Protein AF-A0A522LPI9-F1 (afdb_monomer_lite)

pLDDT: mean 74.12, std 11.56, range [39.28, 94.25]

Radius of gyration: 30.86 Å; chains: 1; bounding box: 72×43×68 Å

Sequence (129 aa):
MRNIDVSSEDLRKFALRVFIALFLTGTVLFFKHKEIHIWFYSAGILFLSGLFKPTLIKPAYSICMRSALVLEWVITRPVMLTVFYLLFTPFALVIRLFRADPLDRKIEKNKKSYWKEKINDPPGWERQF

Secondary structure (DSSP, 8-state):
-------HHHHHHHHHHHHHHHHHHHHHHHTTT-TTHHHHHHHHHHHHHHHH-HHHHHHHHHHHHHHHHHHHHHHHHHHHHHHIIIIIHHHHHHHHHTT--TT-----TT-S--PPP---PPS-STT--

Foldseek 3Di:
DDPPPPDPVNLLVVLVVVLVVLVVVLVVVVVVPDPCSVVSVVVSVVSVVCNVVVVVCVVVVVVVVVVVVVVCVVCVVVVVVCCCCVPVVVVVVVCVVVVVPVPPPDPDPPDPDPDDDDDDDDPDPPPPD

Structure (mmCIF, N/CA/C/O backbone):
data_AF-A0A522LPI9-F1
#
_entry.id   AF-A0A522LPI9-F1
#
loop_
_atom_site.group_PDB
_atom_site.id
_atom_site.type_symbol
_atom_site.label_atom_id
_atom_site.label_alt_id
_atom_site.label_comp_id
_atom_site.label_asym_id
_atom_site.label_entity_id
_atom_site.label_seq_id
_atom_site.pdbx_PDB_ins_code
_atom_site.Cartn_x
_atom_site.Cartn_y
_atom_site.Cartn_z
_atom_site.occupancy
_atom_site.B_iso_or_equiv
_atom_site.auth_seq_id
_atom_site.auth_comp_id
_atom_site.auth_asym_id
_atom_site.auth_atom_id
_atom_site.pdbx_PDB_model_num
ATOM 1 N N . MET A 1 1 ? -15.511 -6.201 -16.010 1.00 39.28 1 MET A N 1
ATOM 2 C CA . MET A 1 1 ? -14.040 -6.133 -16.164 1.00 39.28 1 MET A CA 1
ATOM 3 C C . MET A 1 1 ? -13.642 -4.675 -15.981 1.00 39.28 1 MET A C 1
ATOM 5 O O . MET A 1 1 ? -14.182 -3.849 -16.698 1.00 39.28 1 MET A O 1
ATOM 9 N N . ARG A 1 2 ? -12.830 -4.329 -14.969 1.00 43.97 2 ARG A N 1
ATOM 10 C CA . ARG A 1 2 ? -12.365 -2.942 -14.765 1.00 43.97 2 ARG A CA 1
ATOM 11 C C . ARG A 1 2 ? -11.463 -2.572 -15.944 1.00 43.97 2 ARG A C 1
ATOM 13 O O . ARG A 1 2 ? -10.497 -3.292 -16.186 1.00 43.97 2 ARG A O 1
ATOM 20 N N . ASN A 1 3 ? -11.810 -1.521 -16.682 1.00 47.22 3 ASN A N 1
ATOM 21 C CA . ASN A 1 3 ? -10.966 -1.008 -17.752 1.00 47.22 3 ASN A CA 1
ATOM 22 C C . ASN A 1 3 ? -9.784 -0.310 -17.079 1.00 47.22 3 ASN A C 1
ATOM 24 O O . ASN A 1 3 ? -9.963 0.659 -16.347 1.00 47.22 3 ASN A O 1
ATOM 28 N N . ILE A 1 4 ? -8.602 -0.901 -17.199 1.00 61.03 4 ILE A N 1
ATOM 29 C CA . ILE A 1 4 ? -7.374 -0.289 -16.709 1.00 61.03 4 ILE A CA 1
ATOM 30 C C . ILE A 1 4 ? -6.960 0.631 -17.848 1.00 61.03 4 ILE A C 1
ATOM 32 O O . ILE A 1 4 ? -6.421 0.150 -18.845 1.00 61.03 4 ILE A O 1
ATOM 36 N N . ASP A 1 5 ? -7.280 1.919 -17.747 1.00 60.66 5 ASP A N 1
ATOM 37 C CA . ASP A 1 5 ? -6.826 2.912 -18.717 1.00 60.66 5 ASP A CA 1
ATOM 38 C C . ASP A 1 5 ? -5.313 3.056 -18.569 1.00 60.66 5 ASP A C 1
ATOM 40 O O . ASP A 1 5 ? -4.794 3.802 -17.743 1.00 60.66 5 ASP A O 1
ATOM 44 N N . VAL A 1 6 ? -4.586 2.237 -19.328 1.00 66.56 6 VAL A N 1
ATOM 45 C CA . VAL A 1 6 ? -3.129 2.216 -19.299 1.00 66.56 6 VAL A CA 1
ATOM 46 C C . VAL A 1 6 ? -2.622 3.458 -20.035 1.00 66.56 6 VAL A C 1
ATOM 48 O O . VAL A 1 6 ? -2.422 3.428 -21.253 1.00 66.56 6 VAL A O 1
ATOM 51 N N . SER A 1 7 ? -2.424 4.548 -19.291 1.00 76.75 7 SER A N 1
ATOM 52 C CA . SER A 1 7 ? -1.851 5.792 -19.804 1.00 76.75 7 SER A CA 1
ATOM 53 C C . SER A 1 7 ? -0.369 5.617 -20.134 1.00 76.75 7 SER A C 1
ATOM 55 O O . SER A 1 7 ? 0.384 4.976 -19.397 1.00 76.75 7 SER A O 1
ATOM 57 N N . SER A 1 8 ? 0.083 6.218 -21.236 1.00 70.31 8 SER A N 1
ATOM 58 C CA . SER A 1 8 ? 1.485 6.174 -21.674 1.00 70.31 8 SER A CA 1
ATOM 59 C C . SER A 1 8 ? 2.455 6.760 -20.638 1.00 70.31 8 SER A C 1
ATOM 61 O O . SER A 1 8 ? 3.605 6.322 -20.560 1.00 70.31 8 SER A O 1
ATOM 63 N N . GLU A 1 9 ? 1.996 7.691 -19.798 1.00 76.62 9 GLU A N 1
ATOM 64 C CA . GLU A 1 9 ? 2.750 8.189 -18.645 1.00 76.62 9 GLU A CA 1
ATOM 65 C C . GLU A 1 9 ? 2.969 7.125 -17.567 1.00 76.62 9 GLU A C 1
ATOM 67 O O . GLU A 1 9 ? 4.063 7.043 -17.004 1.00 76.62 9 GLU A O 1
ATOM 72 N N . ASP A 1 10 ? 1.966 6.293 -17.288 1.00 77.56 10 ASP A N 1
ATOM 73 C CA . ASP A 1 10 ? 2.051 5.273 -16.242 1.00 77.56 10 ASP A CA 1
ATOM 74 C C . ASP A 1 10 ? 3.004 4.147 -16.640 1.00 77.56 10 ASP A C 1
ATOM 76 O O . ASP A 1 10 ? 3.782 3.675 -15.807 1.00 77.56 10 ASP A O 1
ATOM 80 N N . LEU A 1 11 ? 3.040 3.791 -17.931 1.00 78.50 11 LEU A N 1
ATOM 81 C CA . LEU A 1 11 ? 4.066 2.897 -18.476 1.00 7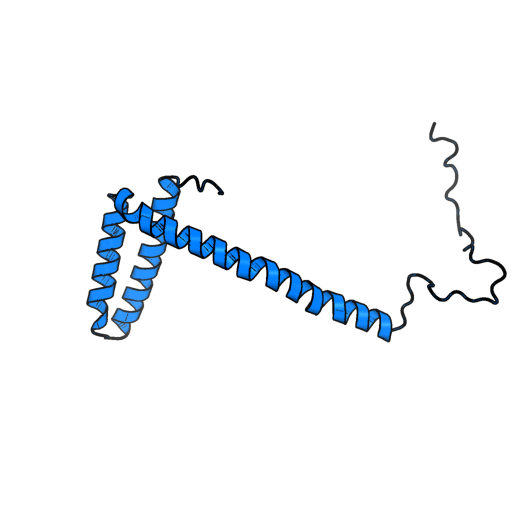8.50 11 LEU A CA 1
ATOM 82 C C . LEU A 1 11 ? 5.477 3.461 -18.268 1.00 78.50 11 LEU A C 1
ATOM 84 O O . LEU A 1 11 ? 6.373 2.723 -17.864 1.00 78.50 11 LEU A O 1
ATOM 88 N N . ARG A 1 12 ? 5.685 4.761 -18.526 1.00 78.12 12 ARG A N 1
ATOM 89 C CA . ARG A 1 12 ? 6.996 5.414 -18.363 1.00 78.12 12 ARG A CA 1
ATOM 90 C C . ARG A 1 12 ? 7.422 5.471 -16.899 1.00 78.12 12 ARG A C 1
ATOM 92 O O . ARG A 1 12 ? 8.558 5.125 -16.587 1.00 78.12 12 ARG A O 1
ATOM 99 N N . LYS A 1 13 ? 6.514 5.854 -15.995 1.00 81.44 13 LYS A N 1
ATOM 100 C CA . LYS A 1 13 ? 6.764 5.881 -14.542 1.00 81.44 13 LYS A CA 1
ATOM 101 C C . LYS A 1 13 ? 7.076 4.481 -14.012 1.00 81.44 13 LYS A C 1
ATOM 103 O O . LYS A 1 13 ? 7.999 4.324 -13.217 1.00 81.44 13 LYS A O 1
ATOM 108 N N . PHE A 1 14 ? 6.357 3.459 -14.476 1.00 81.88 14 PHE A N 1
ATOM 109 C CA . PHE A 1 14 ? 6.643 2.066 -14.134 1.00 81.88 14 PHE A CA 1
ATOM 110 C C . PHE A 1 14 ? 8.011 1.617 -14.654 1.00 81.88 14 PHE A C 1
ATOM 112 O O . PHE A 1 14 ? 8.810 1.095 -13.880 1.00 81.88 14 PHE A O 1
ATOM 119 N N . ALA A 1 15 ? 8.312 1.879 -15.929 1.00 79.62 15 ALA A N 1
ATOM 120 C CA . ALA A 1 15 ? 9.597 1.535 -16.530 1.00 79.62 15 ALA A CA 1
ATOM 121 C C . ALA A 1 15 ? 10.772 2.198 -15.801 1.00 79.62 15 ALA A C 1
ATOM 123 O O . ALA A 1 15 ? 11.759 1.533 -15.500 1.00 79.62 15 ALA A O 1
ATOM 124 N N . LEU A 1 16 ? 10.629 3.472 -15.428 1.00 82.88 1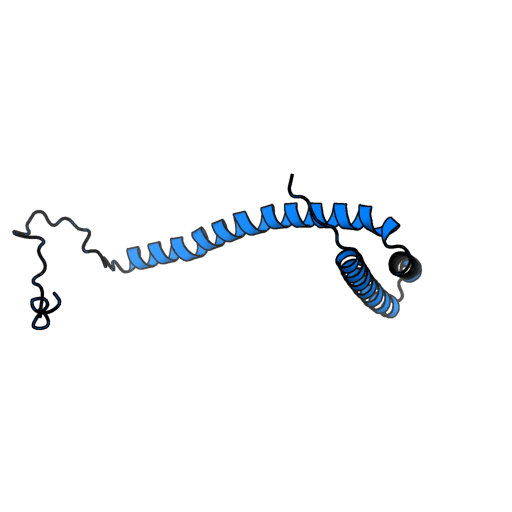6 LEU A N 1
ATOM 125 C CA . LEU A 1 16 ? 11.624 4.209 -14.655 1.00 82.88 16 LEU A CA 1
ATOM 126 C C . LEU A 1 16 ? 11.822 3.612 -13.253 1.00 82.88 16 LEU A C 1
ATOM 128 O O . LEU A 1 16 ? 12.959 3.426 -12.827 1.00 82.88 16 LEU A O 1
ATOM 132 N N . ARG A 1 17 ? 10.744 3.249 -12.544 1.00 84.56 17 ARG A N 1
ATOM 133 C CA . ARG A 1 17 ? 10.841 2.598 -11.222 1.00 84.56 17 ARG A CA 1
ATOM 134 C C . ARG A 1 17 ? 11.555 1.249 -11.298 1.00 84.56 17 ARG A C 1
ATOM 136 O O . ARG A 1 17 ? 12.419 0.976 -10.470 1.00 84.56 17 ARG A O 1
ATOM 143 N N . VAL A 1 18 ? 11.218 0.424 -12.291 1.00 80.44 18 VAL A N 1
ATOM 144 C CA . VAL A 1 18 ? 11.856 -0.887 -12.489 1.00 80.44 18 VAL A CA 1
ATOM 145 C C . VAL A 1 18 ? 13.321 -0.727 -12.889 1.00 80.44 18 VAL A C 1
ATOM 147 O O . VAL A 1 18 ? 14.170 -1.440 -12.359 1.00 80.44 18 VAL A O 1
ATOM 150 N N . PHE A 1 19 ? 13.637 0.242 -13.753 1.00 82.31 19 PHE A N 1
ATOM 151 C CA . PHE A 1 19 ? 15.013 0.568 -14.116 1.00 82.31 19 PHE A CA 1
ATOM 152 C C . PHE A 1 19 ? 15.839 0.969 -12.890 1.00 82.31 19 PHE A C 1
ATOM 154 O O . PHE A 1 19 ? 16.903 0.401 -12.675 1.00 82.31 19 PHE A O 1
ATOM 161 N N . ILE A 1 20 ? 15.333 1.874 -12.042 1.00 84.81 20 ILE A N 1
ATOM 162 C CA . ILE A 1 20 ? 16.022 2.287 -10.809 1.00 84.81 20 ILE A CA 1
ATOM 163 C C . ILE A 1 20 ? 16.226 1.094 -9.869 1.00 84.81 20 ILE A C 1
ATOM 165 O O . ILE A 1 20 ? 17.323 0.910 -9.348 1.00 84.81 20 ILE A O 1
ATOM 169 N N . ALA A 1 21 ? 15.199 0.263 -9.669 1.00 83.69 21 ALA A N 1
ATOM 170 C CA . ALA A 1 21 ? 15.291 -0.910 -8.803 1.00 83.69 21 ALA A CA 1
ATOM 171 C C . ALA A 1 21 ? 16.334 -1.924 -9.309 1.00 83.69 21 ALA A C 1
ATOM 173 O O . ALA A 1 21 ? 17.154 -2.408 -8.526 1.00 83.69 21 ALA A O 1
ATOM 174 N N . LEU A 1 22 ? 16.341 -2.218 -10.614 1.00 81.19 22 LEU A N 1
ATOM 175 C CA . LEU A 1 22 ? 17.333 -3.099 -11.235 1.00 81.19 22 LEU A CA 1
ATOM 176 C C . LEU A 1 22 ? 18.733 -2.496 -11.205 1.00 81.19 22 LEU A C 1
ATOM 178 O O . LEU A 1 22 ? 19.681 -3.221 -10.928 1.00 81.19 22 LEU A O 1
ATOM 182 N N . PHE A 1 23 ? 18.869 -1.192 -11.446 1.00 81.06 23 PHE A N 1
ATOM 183 C CA . PHE A 1 23 ? 20.154 -0.502 -11.413 1.00 81.06 23 PHE A CA 1
ATOM 184 C C . PHE A 1 23 ? 20.758 -0.540 -10.009 1.00 81.06 23 PHE A C 1
ATOM 186 O O . PHE A 1 23 ? 21.900 -0.958 -9.855 1.00 81.06 23 PHE A O 1
ATOM 193 N N . LEU A 1 24 ? 19.968 -0.218 -8.979 1.00 83.31 24 LEU A N 1
ATOM 194 C CA . LEU A 1 24 ? 20.405 -0.266 -7.582 1.00 83.31 24 LEU A CA 1
ATOM 195 C C . LEU A 1 24 ? 20.795 -1.691 -7.160 1.00 83.31 24 LEU A C 1
ATOM 197 O O . LEU A 1 24 ? 21.854 -1.900 -6.571 1.00 83.31 24 LEU A O 1
ATOM 201 N N . THR A 1 25 ? 19.960 -2.681 -7.498 1.00 76.81 25 THR A N 1
ATOM 202 C CA . THR A 1 25 ? 20.235 -4.100 -7.211 1.00 76.81 25 THR A CA 1
ATOM 203 C C . THR A 1 25 ? 21.476 -4.580 -7.951 1.00 76.81 25 THR A C 1
ATOM 205 O O . THR A 1 25 ? 22.291 -5.296 -7.373 1.00 76.81 25 THR A O 1
ATOM 208 N N . GLY A 1 26 ? 21.634 -4.132 -9.200 1.00 74.25 26 GLY A N 1
ATOM 209 C CA . GLY A 1 26 ? 22.838 -4.244 -10.002 1.00 74.25 26 GLY A CA 1
ATOM 210 C C . GLY A 1 26 ? 24.014 -3.748 -9.186 1.00 74.25 26 GLY A C 1
ATOM 211 O O . GLY A 1 26 ? 24.749 -4.581 -8.683 1.00 74.25 26 GLY A O 1
ATOM 212 N N . THR A 1 27 ? 24.142 -2.443 -8.944 1.00 75.81 27 THR A N 1
ATOM 213 C CA . THR A 1 27 ? 25.253 -1.829 -8.195 1.00 75.81 27 THR A CA 1
ATOM 214 C C . THR A 1 27 ? 25.614 -2.583 -6.909 1.00 75.81 27 THR A C 1
ATOM 216 O O . THR A 1 27 ? 26.787 -2.866 -6.687 1.00 75.81 27 THR A O 1
ATOM 219 N N . VAL A 1 28 ? 24.637 -3.003 -6.098 1.00 78.00 28 VAL A N 1
ATOM 220 C CA . VAL A 1 28 ? 24.888 -3.801 -4.879 1.00 78.00 28 VAL A CA 1
ATOM 221 C C . VAL A 1 28 ? 25.543 -5.156 -5.184 1.00 78.00 28 VAL A C 1
ATOM 223 O O . VAL A 1 28 ? 26.441 -5.596 -4.466 1.00 78.00 28 VAL A O 1
ATOM 226 N N . LEU A 1 29 ? 25.132 -5.825 -6.261 1.00 72.12 29 LEU A N 1
ATOM 227 C CA . LEU A 1 29 ? 25.731 -7.075 -6.726 1.00 72.12 29 LEU A CA 1
ATOM 228 C C . LEU A 1 29 ? 27.148 -6.876 -7.301 1.00 72.12 29 LEU A C 1
ATOM 230 O O . LEU A 1 29 ? 27.935 -7.820 -7.258 1.00 72.12 29 LEU A O 1
ATOM 234 N N . PHE A 1 30 ? 27.479 -5.671 -7.794 1.00 65.44 30 PHE A N 1
ATOM 235 C CA . PHE A 1 30 ? 28.824 -5.317 -8.293 1.00 65.44 30 PHE A CA 1
ATOM 236 C C . PHE A 1 30 ? 29.819 -5.375 -7.145 1.00 65.44 30 PHE A C 1
ATOM 238 O O . PHE A 1 30 ? 30.823 -6.078 -7.209 1.00 65.44 30 PHE A O 1
ATOM 245 N N . PHE A 1 31 ? 29.460 -4.707 -6.045 1.00 69.56 31 PHE A N 1
ATOM 246 C CA . PHE A 1 31 ? 30.240 -4.687 -4.811 1.00 69.56 31 PHE A CA 1
ATOM 247 C C . PHE A 1 31 ? 30.412 -6.080 -4.192 1.00 69.56 31 PHE A C 1
ATOM 249 O O . PHE A 1 31 ? 31.307 -6.281 -3.378 1.00 69.56 31 PHE A O 1
ATOM 256 N N . LYS A 1 32 ? 29.581 -7.056 -4.581 1.00 72.81 32 LYS A N 1
ATOM 257 C CA . LYS A 1 32 ? 29.639 -8.441 -4.102 1.00 72.81 32 LYS A CA 1
ATOM 258 C C . LYS A 1 32 ? 30.387 -9.410 -5.032 1.00 72.81 32 LYS A C 1
ATOM 260 O O . LYS A 1 32 ? 30.370 -10.603 -4.735 1.00 72.81 32 LYS A O 1
ATOM 265 N N . HIS A 1 33 ? 31.005 -8.934 -6.125 1.00 62.22 33 HIS A N 1
ATOM 266 C CA . HIS A 1 33 ? 31.796 -9.728 -7.087 1.00 62.22 33 HIS A CA 1
ATOM 267 C C . HIS A 1 33 ? 31.133 -11.056 -7.513 1.00 62.22 33 HIS A C 1
ATOM 269 O O . HIS A 1 33 ? 31.772 -12.102 -7.587 1.00 62.22 33 HIS A O 1
ATOM 275 N N . LYS A 1 34 ? 29.822 -11.040 -7.786 1.00 62.25 34 LYS A N 1
ATOM 276 C CA . LYS A 1 34 ? 29.124 -12.202 -8.359 1.00 62.25 34 LYS A CA 1
ATOM 277 C C . LYS A 1 34 ? 29.006 -12.058 -9.877 1.00 62.25 34 LYS A C 1
ATOM 279 O O . LYS A 1 34 ? 28.412 -11.094 -10.343 1.00 62.25 34 LYS A O 1
ATOM 284 N N . GLU A 1 35 ? 29.449 -13.071 -10.622 1.00 65.00 35 GLU A N 1
ATOM 285 C CA . GLU A 1 35 ? 29.387 -13.195 -12.101 1.00 65.00 35 GLU A CA 1
ATOM 286 C C . GLU A 1 35 ? 27.984 -12.962 -12.715 1.00 65.00 35 GLU A C 1
ATOM 288 O O . GLU A 1 35 ? 27.834 -12.633 -13.888 1.00 65.00 35 GLU A O 1
ATOM 293 N N . ILE A 1 36 ? 26.921 -13.060 -11.909 1.00 66.62 36 ILE A N 1
ATOM 294 C CA . ILE A 1 36 ? 25.518 -12.800 -12.301 1.00 66.62 36 ILE A CA 1
ATOM 295 C C . ILE A 1 36 ? 25.265 -11.325 -12.682 1.00 66.62 36 ILE A C 1
ATOM 297 O O . ILE A 1 36 ? 24.219 -10.972 -13.232 1.00 66.62 36 ILE A O 1
ATOM 301 N N . HIS A 1 37 ? 26.235 -10.451 -12.431 1.00 64.75 37 HIS A N 1
ATOM 302 C CA . HIS A 1 37 ? 26.151 -9.022 -12.683 1.00 64.75 37 HIS A CA 1
ATOM 303 C C . HIS A 1 37 ? 25.854 -8.644 -14.146 1.00 64.75 37 HIS A C 1
ATOM 305 O O . HIS A 1 37 ? 25.079 -7.719 -14.398 1.00 64.75 37 HIS A O 1
ATOM 311 N N . ILE A 1 38 ? 26.406 -9.399 -15.107 1.00 68.31 38 ILE A N 1
ATOM 312 C CA . ILE A 1 38 ? 26.203 -9.172 -16.550 1.00 68.31 38 ILE A CA 1
ATOM 313 C C . ILE A 1 38 ? 24.720 -9.301 -16.931 1.00 68.31 38 ILE A C 1
ATOM 315 O O . ILE A 1 38 ? 24.196 -8.527 -17.734 1.00 68.31 38 ILE A O 1
ATOM 319 N N . TRP A 1 39 ? 24.020 -10.252 -16.306 1.00 70.19 39 TRP A N 1
ATOM 320 C CA . TRP A 1 39 ? 22.620 -10.540 -16.598 1.00 70.19 39 TRP A CA 1
ATOM 321 C C . TRP A 1 39 ? 21.717 -9.410 -16.094 1.00 70.19 39 TRP A C 1
ATOM 323 O O . TRP A 1 39 ? 20.824 -8.963 -16.813 1.00 70.19 39 TRP A O 1
ATOM 333 N N . PHE A 1 40 ? 22.022 -8.852 -14.919 1.00 66.31 40 PHE A N 1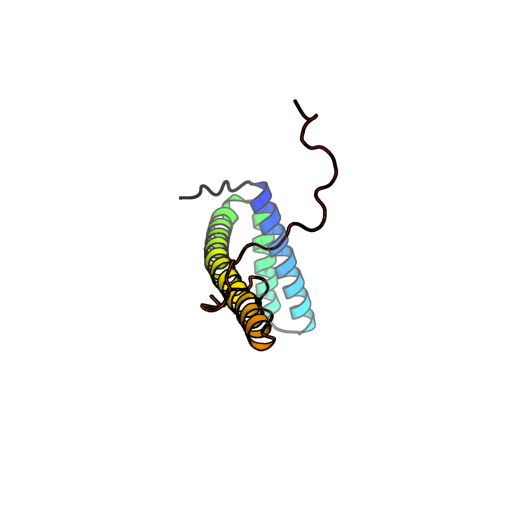
ATOM 334 C CA . PHE A 1 40 ? 21.307 -7.696 -14.369 1.00 66.31 40 PHE A CA 1
ATOM 335 C C . PHE A 1 40 ? 21.516 -6.415 -15.184 1.00 66.31 40 PHE A C 1
ATOM 337 O O . PHE A 1 40 ? 20.551 -5.689 -15.426 1.00 66.31 40 PHE A O 1
ATOM 344 N N . TYR A 1 41 ? 22.734 -6.154 -15.667 1.00 67.06 41 TYR A N 1
ATOM 345 C CA . TYR A 1 41 ? 22.990 -5.013 -16.553 1.00 67.06 41 TYR A CA 1
ATOM 346 C C . TYR A 1 41 ? 22.273 -5.154 -17.901 1.00 67.06 41 TYR A C 1
ATOM 348 O O . TYR A 1 41 ? 21.667 -4.192 -18.377 1.00 67.06 41 TYR A O 1
ATOM 356 N N . SER A 1 42 ? 22.264 -6.359 -18.484 1.00 69.50 42 SER A N 1
ATOM 357 C CA . SER A 1 42 ? 21.526 -6.627 -19.725 1.00 69.50 42 SER A CA 1
ATOM 358 C C . SER A 1 42 ? 20.014 -6.419 -19.558 1.00 69.50 42 SER A C 1
ATOM 360 O O . SER A 1 42 ? 19.376 -5.801 -20.412 1.00 69.50 42 SER A O 1
ATOM 362 N N . ALA A 1 43 ? 19.449 -6.827 -18.414 1.00 68.44 43 ALA A N 1
ATOM 363 C CA . ALA A 1 43 ? 18.050 -6.588 -18.073 1.00 68.44 43 ALA A CA 1
ATOM 364 C C . ALA A 1 43 ? 17.749 -5.092 -17.861 1.00 68.44 43 ALA A C 1
ATOM 366 O O . ALA A 1 43 ? 16.704 -4.607 -18.297 1.00 68.44 43 ALA A O 1
ATOM 367 N N . GLY A 1 44 ? 18.673 -4.344 -17.249 1.00 67.44 44 GLY A N 1
ATOM 368 C CA . GLY A 1 44 ? 18.570 -2.891 -17.096 1.00 67.44 44 GLY A CA 1
ATOM 369 C C . GLY A 1 44 ? 18.555 -2.154 -18.439 1.00 67.44 44 GLY A C 1
ATOM 370 O O . GLY A 1 44 ? 17.711 -1.286 -18.656 1.00 67.44 44 GLY A O 1
ATOM 371 N N . ILE A 1 45 ? 19.423 -2.545 -19.376 1.00 69.62 45 ILE A N 1
ATOM 372 C CA . ILE A 1 45 ? 19.472 -1.988 -20.740 1.00 69.62 45 ILE A CA 1
ATOM 373 C C . ILE A 1 45 ? 18.201 -2.336 -21.528 1.00 69.62 45 ILE A C 1
ATOM 375 O O . ILE A 1 45 ? 17.655 -1.484 -22.232 1.00 69.62 45 ILE A O 1
ATOM 379 N N . LEU A 1 46 ? 17.677 -3.556 -21.371 1.00 67.94 46 LEU A N 1
ATOM 380 C CA . LEU A 1 46 ? 16.406 -3.965 -21.973 1.00 67.94 46 LEU A CA 1
ATOM 381 C C . LEU A 1 46 ? 15.238 -3.096 -21.470 1.00 67.94 46 LEU A C 1
ATOM 383 O O . LEU A 1 46 ? 14.401 -2.657 -22.259 1.00 67.94 46 LEU A O 1
ATOM 387 N N . PHE A 1 47 ? 15.209 -2.782 -20.170 1.00 65.50 47 PHE A N 1
ATOM 388 C CA . PHE A 1 47 ? 14.199 -1.887 -19.595 1.00 65.50 47 PHE A CA 1
ATOM 389 C C . PHE A 1 47 ? 14.382 -0.425 -20.025 1.00 65.50 47 PHE A C 1
ATOM 391 O O . PHE A 1 47 ? 13.392 0.274 -20.246 1.00 65.50 47 PHE A O 1
ATOM 398 N N . LEU A 1 48 ? 15.627 0.020 -20.227 1.00 68.00 48 LEU A N 1
ATOM 399 C CA . LEU A 1 48 ? 15.939 1.339 -20.781 1.00 68.00 48 LEU A CA 1
ATOM 400 C C . LEU A 1 48 ? 15.467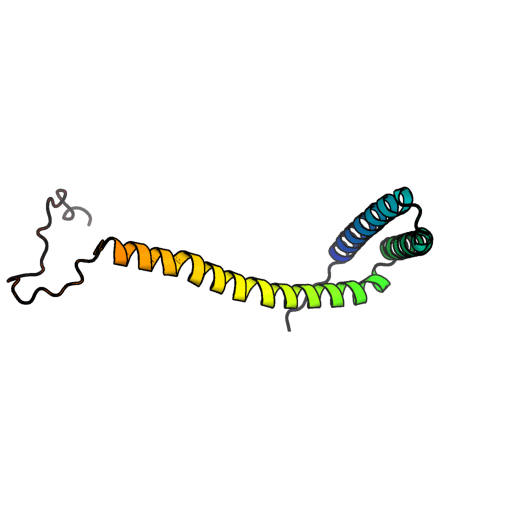 1.472 -22.240 1.00 68.00 48 LEU A C 1
ATOM 402 O O . LEU A 1 48 ? 14.939 2.510 -22.632 1.00 68.00 48 LEU A O 1
ATOM 406 N N . SER A 1 49 ? 15.561 0.403 -23.037 1.00 65.19 49 SER A N 1
ATOM 407 C CA . SER A 1 49 ? 14.986 0.357 -24.392 1.00 65.19 49 SER A CA 1
ATOM 408 C C . SER A 1 49 ? 13.458 0.508 -24.379 1.00 65.19 49 SER A C 1
ATOM 410 O O . SER A 1 49 ? 12.867 1.160 -25.246 1.00 65.19 49 SER A O 1
ATOM 412 N N . GLY A 1 50 ? 12.799 -0.008 -23.343 1.00 62.81 50 GLY A N 1
ATOM 413 C CA . GLY A 1 50 ? 11.362 0.164 -23.165 1.00 62.81 50 GLY A CA 1
ATOM 414 C C . GLY A 1 50 ? 10.923 1.586 -22.782 1.00 62.81 50 GLY A C 1
ATOM 415 O O . GLY A 1 50 ? 9.752 1.916 -22.972 1.00 62.81 50 GLY A O 1
ATOM 416 N N . LEU A 1 51 ? 11.845 2.461 -22.350 1.00 63.22 51 LEU A N 1
ATOM 417 C CA . LEU A 1 51 ? 11.591 3.905 -22.235 1.00 63.22 51 LEU A CA 1
ATOM 418 C C . LEU A 1 51 ? 11.357 4.549 -23.616 1.00 63.22 51 LEU A C 1
ATOM 420 O O . LEU A 1 51 ? 10.525 5.448 -23.744 1.00 63.22 51 LEU A O 1
ATOM 424 N N . PHE A 1 52 ? 12.055 4.060 -24.649 1.00 66.31 52 PHE A N 1
ATOM 425 C CA . PHE A 1 52 ? 11.922 4.532 -26.031 1.00 66.31 52 PHE A CA 1
ATOM 426 C C . PHE A 1 52 ? 10.728 3.899 -26.759 1.00 66.31 52 PHE A C 1
ATOM 428 O O . PHE A 1 52 ? 10.042 4.583 -27.519 1.00 66.31 52 PHE A O 1
ATOM 435 N N . LYS A 1 53 ? 10.438 2.611 -26.517 1.00 68.94 53 LYS A N 1
ATOM 436 C CA . LYS A 1 53 ? 9.259 1.915 -27.069 1.00 68.94 53 LYS A CA 1
ATOM 437 C C . LYS A 1 53 ? 8.348 1.361 -25.961 1.00 68.94 53 LYS A C 1
ATOM 439 O O . LYS A 1 53 ? 8.446 0.179 -25.622 1.00 68.94 53 LYS A O 1
ATOM 444 N N . PRO A 1 54 ? 7.376 2.155 -25.466 1.00 65.62 54 PRO A N 1
ATOM 445 C CA . PRO A 1 54 ? 6.440 1.711 -24.427 1.00 65.62 54 PRO A CA 1
ATOM 446 C C . PRO A 1 54 ? 5.525 0.561 -24.883 1.00 65.62 54 PRO A C 1
ATOM 448 O O . PRO A 1 54 ? 4.989 -0.174 -24.056 1.00 65.62 54 PRO A O 1
ATOM 451 N N . THR A 1 55 ? 5.373 0.347 -26.194 1.00 67.81 55 THR A N 1
ATOM 452 C CA . THR A 1 55 ? 4.548 -0.731 -26.761 1.00 67.81 55 THR A CA 1
ATOM 453 C C . THR A 1 55 ? 5.024 -2.129 -26.350 1.00 67.81 55 THR A C 1
ATOM 455 O O . THR A 1 55 ? 4.184 -3.000 -26.137 1.00 67.81 55 THR A O 1
ATOM 458 N N . LEU A 1 56 ? 6.336 -2.345 -26.174 1.00 68.06 56 LEU A N 1
ATOM 459 C CA . LEU A 1 56 ? 6.873 -3.640 -25.724 1.00 68.06 56 LEU A CA 1
ATOM 460 C C . LEU A 1 56 ? 6.660 -3.883 -24.222 1.00 68.06 56 LEU A C 1
ATOM 462 O O . LEU A 1 56 ? 6.494 -5.027 -23.807 1.00 68.06 56 LEU A O 1
ATOM 466 N N . ILE A 1 57 ? 6.625 -2.825 -23.404 1.00 69.50 57 ILE A N 1
ATOM 467 C CA . ILE A 1 57 ? 6.419 -2.930 -21.947 1.00 69.50 57 ILE A CA 1
ATOM 468 C C . ILE A 1 57 ? 4.936 -3.098 -21.592 1.00 69.50 57 ILE A C 1
ATOM 470 O O . ILE A 1 57 ? 4.612 -3.641 -20.537 1.00 69.50 57 ILE A O 1
ATOM 474 N N . LYS A 1 58 ? 4.014 -2.695 -22.473 1.00 75.25 58 LYS A N 1
ATOM 475 C CA . LYS A 1 58 ? 2.563 -2.783 -22.250 1.00 75.25 58 LYS A CA 1
ATOM 476 C C . LYS A 1 58 ? 2.056 -4.157 -21.771 1.00 75.25 58 LYS A C 1
ATOM 478 O O . LYS A 1 58 ? 1.337 -4.171 -20.769 1.00 75.25 58 LYS A O 1
ATOM 483 N N . PRO A 1 59 ? 2.408 -5.301 -22.395 1.00 76.44 59 PRO A N 1
ATOM 484 C CA . PRO A 1 59 ? 1.978 -6.610 -21.896 1.00 76.44 59 PRO A CA 1
ATOM 485 C C . PRO A 1 59 ? 2.547 -6.929 -20.505 1.00 76.44 59 PRO A C 1
ATOM 487 O O . PRO A 1 59 ? 1.808 -7.397 -19.640 1.00 76.44 59 PRO A O 1
ATOM 490 N N . ALA A 1 60 ? 3.821 -6.613 -20.249 1.00 80.19 60 ALA A N 1
ATOM 491 C CA . ALA A 1 60 ? 4.454 -6.838 -18.948 1.00 80.19 60 ALA A CA 1
ATOM 492 C C . ALA A 1 60 ? 3.814 -5.986 -17.837 1.00 80.19 60 ALA A C 1
ATOM 494 O O . ALA A 1 60 ? 3.500 -6.499 -16.762 1.00 80.19 60 ALA A O 1
ATOM 495 N N . TYR A 1 61 ? 3.549 -4.705 -18.117 1.00 80.94 61 TYR A N 1
ATOM 496 C CA . TYR A 1 61 ? 2.835 -3.806 -17.212 1.00 80.94 61 TYR A CA 1
ATOM 497 C C . TYR A 1 61 ? 1.426 -4.318 -16.908 1.00 80.94 61 TYR A C 1
ATOM 499 O O . TYR A 1 61 ? 1.015 -4.335 -15.752 1.00 80.94 61 TYR A O 1
ATOM 507 N N . SER A 1 62 ? 0.693 -4.780 -17.925 1.00 80.56 62 SER A N 1
ATOM 508 C CA . SER A 1 62 ? -0.670 -5.289 -17.749 1.00 80.56 62 SER A CA 1
ATOM 509 C C . SER A 1 62 ? -0.713 -6.530 -16.853 1.00 80.56 62 SER A C 1
ATOM 511 O O . SER A 1 62 ? -1.544 -6.600 -15.946 1.00 80.56 62 SER A O 1
ATOM 513 N N . ILE A 1 63 ? 0.215 -7.476 -17.046 1.00 84.94 63 ILE A N 1
ATOM 514 C CA . ILE A 1 63 ? 0.340 -8.659 -16.182 1.00 84.94 63 ILE A CA 1
ATOM 515 C C . ILE A 1 63 ? 0.670 -8.230 -14.751 1.00 84.94 63 ILE A C 1
ATOM 517 O O . ILE A 1 63 ? -0.000 -8.661 -13.817 1.00 84.94 63 ILE A O 1
ATOM 521 N N . CYS A 1 64 ? 1.654 -7.344 -14.577 1.00 83.50 64 CYS A N 1
ATOM 522 C CA . CYS A 1 64 ? 2.052 -6.853 -13.261 1.00 83.50 64 CYS A CA 1
ATOM 523 C C . CYS A 1 64 ? 0.899 -6.137 -12.545 1.00 83.50 64 CYS A C 1
ATOM 525 O O . CYS A 1 64 ? 0.625 -6.424 -11.383 1.00 83.50 64 CYS A O 1
ATOM 527 N N . MET A 1 65 ? 0.166 -5.276 -13.251 1.00 85.62 65 MET A N 1
ATOM 528 C CA . MET A 1 65 ? -0.994 -4.575 -12.708 1.00 85.62 65 MET A CA 1
ATOM 529 C C . MET A 1 65 ? -2.103 -5.551 -12.310 1.00 85.62 65 MET A C 1
ATOM 531 O O . MET A 1 65 ? -2.698 -5.423 -11.243 1.00 85.62 65 MET A O 1
ATOM 535 N N . ARG A 1 66 ? -2.365 -6.577 -13.125 1.00 85.94 66 ARG A N 1
ATOM 536 C CA . ARG A 1 66 ? -3.350 -7.609 -12.787 1.00 85.94 66 ARG A CA 1
ATOM 537 C C . ARG A 1 66 ? -2.933 -8.398 -11.548 1.00 85.94 66 ARG A C 1
ATOM 539 O O . ARG A 1 66 ? -3.774 -8.649 -10.690 1.00 85.94 66 ARG A O 1
ATOM 546 N N . SER A 1 67 ? -1.650 -8.728 -11.423 1.00 86.94 67 SER A N 1
ATOM 547 C CA . SER A 1 67 ? -1.099 -9.340 -10.213 1.00 86.94 67 SER A CA 1
ATOM 548 C C . SER A 1 67 ? -1.225 -8.418 -9.003 1.00 86.94 67 SER A C 1
ATOM 550 O O . SER A 1 67 ? -1.627 -8.885 -7.944 1.00 86.94 67 SER A O 1
ATOM 552 N N . ALA A 1 68 ? -0.965 -7.117 -9.155 1.00 87.75 68 ALA A N 1
ATOM 553 C CA . ALA A 1 68 ? -1.129 -6.133 -8.088 1.00 87.75 68 ALA A CA 1
ATOM 554 C C . ALA A 1 68 ? -2.582 -6.065 -7.599 1.00 87.75 68 ALA A C 1
ATOM 556 O O . ALA A 1 68 ? -2.808 -6.073 -6.397 1.00 87.75 68 ALA A O 1
ATOM 557 N N . LEU A 1 69 ? -3.563 -6.109 -8.508 1.00 85.88 69 LEU A N 1
ATOM 558 C CA . LEU A 1 69 ? -4.987 -6.157 -8.155 1.00 85.88 69 LEU A CA 1
ATOM 559 C C . LEU A 1 69 ? -5.367 -7.433 -7.391 1.00 85.88 69 LEU A C 1
ATOM 561 O O . LEU A 1 69 ? -6.188 -7.388 -6.475 1.00 85.88 69 LEU A O 1
ATOM 565 N N . VAL A 1 70 ? -4.792 -8.581 -7.765 1.00 88.50 70 VAL A N 1
ATOM 566 C CA . VAL A 1 70 ? -4.993 -9.839 -7.029 1.00 88.50 70 VAL A CA 1
ATOM 567 C C . VAL A 1 70 ? -4.361 -9.738 -5.644 1.00 88.50 70 VAL A C 1
ATOM 569 O O . VAL A 1 70 ? -4.995 -10.097 -4.657 1.00 88.50 70 VAL A O 1
ATOM 572 N N . LEU A 1 71 ? -3.145 -9.202 -5.554 1.00 89.12 71 LEU A N 1
ATOM 573 C CA . LEU A 1 71 ? -2.452 -9.006 -4.286 1.00 89.12 71 LEU A CA 1
ATOM 574 C C . LEU A 1 71 ? -3.221 -8.047 -3.376 1.00 89.12 71 LEU A C 1
ATOM 576 O O . LEU A 1 71 ? -3.414 -8.344 -2.207 1.00 89.12 71 LEU A O 1
ATOM 580 N N . GLU A 1 72 ? -3.724 -6.941 -3.916 1.00 88.62 72 GLU A N 1
ATOM 581 C CA . GLU A 1 72 ? -4.560 -5.977 -3.202 1.00 88.62 72 GLU A CA 1
ATOM 582 C C . GLU A 1 72 ? -5.820 -6.647 -2.647 1.00 88.62 72 GLU A C 1
ATOM 584 O O . GLU A 1 72 ? -6.184 -6.449 -1.492 1.00 88.62 72 GLU A O 1
ATOM 589 N N . TRP A 1 73 ? -6.464 -7.507 -3.434 1.00 88.12 73 TRP A N 1
ATOM 590 C CA . TRP A 1 73 ? -7.622 -8.271 -2.981 1.00 88.12 73 TRP A CA 1
ATOM 591 C C . TRP A 1 73 ? -7.282 -9.226 -1.828 1.00 88.12 73 TRP A C 1
ATOM 593 O O . TRP A 1 73 ? -8.057 -9.345 -0.875 1.00 88.12 73 TRP A O 1
ATOM 603 N N . VAL A 1 74 ? -6.112 -9.868 -1.901 1.00 90.88 74 VAL A N 1
ATOM 604 C CA . VAL A 1 74 ? -5.583 -10.775 -0.871 1.00 90.88 74 VAL A CA 1
ATOM 605 C C . VAL A 1 74 ? -5.056 -10.024 0.351 1.00 90.88 74 VAL A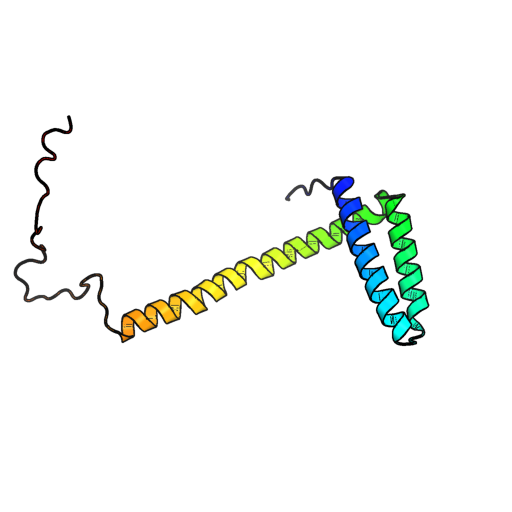 C 1
ATOM 607 O O . VAL A 1 74 ? -5.051 -10.592 1.430 1.00 90.88 74 VAL A O 1
ATOM 610 N N . ILE A 1 75 ? -4.631 -8.768 0.236 1.00 90.00 75 ILE A N 1
ATOM 611 C CA . ILE A 1 75 ? -4.118 -7.989 1.368 1.00 90.00 75 ILE A CA 1
ATOM 612 C C . ILE A 1 75 ? -5.266 -7.268 2.064 1.00 90.00 75 ILE A C 1
ATOM 614 O O . ILE A 1 75 ? -5.463 -7.450 3.260 1.00 90.00 75 ILE A O 1
ATOM 618 N N . THR A 1 76 ? -6.061 -6.487 1.333 1.00 91.94 76 THR A N 1
ATOM 619 C CA . THR A 1 76 ? -7.067 -5.586 1.909 1.00 91.94 76 THR A CA 1
ATOM 620 C C . THR A 1 76 ? -8.133 -6.341 2.702 1.00 91.94 76 THR A C 1
ATOM 622 O O . THR A 1 76 ? -8.497 -5.915 3.797 1.00 91.94 76 THR A O 1
ATOM 625 N N . ARG A 1 77 ? -8.618 -7.489 2.203 1.00 90.00 77 ARG A N 1
ATOM 626 C CA . ARG A 1 77 ? -9.688 -8.244 2.885 1.00 90.00 77 ARG A CA 1
ATOM 627 C C . ARG A 1 77 ? -9.210 -8.893 4.186 1.00 90.00 77 ARG A C 1
ATOM 629 O O . ARG A 1 77 ? -9.834 -8.652 5.220 1.00 90.00 77 ARG A O 1
ATOM 636 N N . PRO A 1 78 ? -8.121 -9.682 4.189 1.00 93.50 78 PRO A N 1
ATOM 637 C CA . PRO A 1 78 ? -7.649 -10.333 5.399 1.00 93.50 78 PRO A CA 1
ATOM 638 C C . PRO A 1 78 ? -7.018 -9.346 6.367 1.00 93.50 78 PRO A C 1
ATOM 640 O O . PRO A 1 78 ? -7.189 -9.542 7.560 1.00 93.50 78 PRO A O 1
ATOM 643 N N . VAL A 1 79 ? -6.359 -8.271 5.909 1.00 93.62 79 VAL A N 1
ATOM 644 C CA . VAL A 1 79 ? -5.890 -7.202 6.809 1.00 93.62 79 VAL A CA 1
ATOM 645 C C . VAL A 1 79 ? -7.062 -6.596 7.558 1.00 93.62 79 VAL A C 1
ATOM 647 O O . VAL A 1 79 ? -7.005 -6.521 8.780 1.00 93.62 79 VAL A O 1
ATOM 650 N N . MET A 1 80 ? -8.137 -6.213 6.864 1.00 92.06 80 MET A N 1
ATOM 651 C CA . MET A 1 80 ? -9.291 -5.602 7.523 1.00 92.06 80 MET A CA 1
ATOM 652 C C . MET A 1 80 ? -9.923 -6.563 8.536 1.00 92.06 80 MET A C 1
ATOM 654 O O . MET A 1 80 ? -10.231 -6.163 9.657 1.00 92.06 80 MET A O 1
ATOM 658 N N . LEU A 1 81 ? -10.049 -7.843 8.173 1.00 92.94 81 LEU A N 1
ATOM 659 C CA . LEU A 1 81 ? -10.551 -8.883 9.068 1.00 92.94 81 LEU A CA 1
ATOM 660 C C . LEU A 1 81 ? -9.614 -9.096 10.265 1.00 92.94 81 LEU A C 1
ATOM 662 O O . LEU A 1 81 ? -10.069 -9.157 11.400 1.00 92.94 81 LEU A O 1
ATOM 666 N N . THR A 1 82 ? -8.304 -9.138 10.034 1.00 94.25 82 THR A N 1
ATOM 667 C CA . THR A 1 82 ? -7.291 -9.313 11.082 1.00 94.25 82 THR A CA 1
ATOM 668 C C . THR A 1 82 ? -7.307 -8.141 12.046 1.00 94.25 82 THR A C 1
ATOM 670 O O . THR A 1 82 ? -7.351 -8.355 13.247 1.00 94.25 82 THR A O 1
ATOM 673 N N . VAL A 1 83 ? -7.336 -6.906 11.547 1.00 93.25 83 VAL A N 1
ATOM 674 C CA . VAL A 1 83 ? -7.445 -5.696 12.371 1.00 93.25 83 VAL A CA 1
ATOM 675 C C . VAL A 1 83 ? -8.746 -5.709 13.167 1.00 93.25 83 VAL A C 1
ATOM 677 O O . VAL A 1 83 ? -8.730 -5.423 14.362 1.00 93.25 83 VAL A O 1
ATOM 680 N N . PHE A 1 84 ? -9.863 -6.092 12.545 1.00 90.56 84 PHE A N 1
ATOM 681 C CA . PHE A 1 84 ? -11.137 -6.208 13.244 1.00 90.56 84 PHE A CA 1
ATOM 682 C C . PHE A 1 84 ? -11.052 -7.219 14.392 1.00 90.56 84 PHE A C 1
ATOM 684 O O . PHE A 1 84 ? -11.326 -6.880 15.541 1.00 90.56 84 PHE A O 1
ATOM 691 N N . TYR A 1 85 ? -10.594 -8.441 14.121 1.00 92.12 85 TYR A N 1
ATOM 692 C CA . TYR A 1 85 ? -10.502 -9.461 15.158 1.00 92.12 85 TYR A CA 1
ATOM 693 C C . TYR A 1 85 ? -9.450 -9.125 16.217 1.00 92.12 85 TYR A C 1
ATOM 695 O O . TYR A 1 85 ? -9.730 -9.255 17.402 1.00 92.12 85 TYR A O 1
ATOM 703 N N . LEU A 1 86 ? -8.269 -8.659 15.831 1.00 92.88 86 LEU A N 1
ATOM 704 C CA . LEU A 1 86 ? -7.146 -8.453 16.742 1.00 92.88 86 LEU A CA 1
ATOM 705 C C . LEU A 1 86 ? -7.254 -7.148 17.537 1.00 92.88 86 LEU A C 1
ATOM 707 O O . LEU A 1 86 ? -6.737 -7.098 18.640 1.00 92.88 86 LEU A O 1
ATOM 711 N N . LEU A 1 87 ? -7.943 -6.113 17.048 1.00 91.19 87 LEU A N 1
ATOM 712 C CA . LEU A 1 87 ? -8.170 -4.890 17.830 1.00 91.19 87 LEU A CA 1
ATOM 713 C C . LEU A 1 87 ? -9.530 -4.896 18.526 1.00 91.19 87 LEU A C 1
ATOM 715 O O . LEU A 1 87 ? -9.588 -4.748 19.745 1.00 91.19 87 LEU A O 1
ATOM 719 N N . PHE A 1 88 ? -10.630 -5.095 17.794 1.00 89.88 88 PHE A N 1
ATOM 720 C CA . PHE A 1 88 ? -11.968 -4.954 18.380 1.00 89.88 88 PHE A CA 1
ATOM 721 C C . PHE A 1 88 ? -12.314 -6.101 19.328 1.00 89.88 88 PHE A C 1
ATOM 723 O O . PHE A 1 88 ? -12.962 -5.862 20.346 1.00 89.88 88 PHE A O 1
ATOM 730 N N . THR A 1 89 ? -11.873 -7.333 19.049 1.00 91.19 89 THR A N 1
ATOM 731 C CA . THR A 1 89 ? -12.198 -8.479 19.917 1.00 91.19 89 THR A CA 1
ATOM 732 C C . THR A 1 89 ? -11.550 -8.371 21.293 1.00 91.19 89 THR A C 1
ATOM 734 O O . THR A 1 89 ? -12.293 -8.454 22.271 1.00 91.19 89 THR A O 1
ATOM 737 N N . PRO A 1 90 ? -10.225 -8.150 21.443 1.00 86.88 90 PRO A N 1
ATOM 738 C CA . PRO A 1 90 ? -9.658 -7.970 22.772 1.00 86.88 90 PRO A CA 1
ATOM 739 C C . PRO A 1 90 ? -10.131 -6.672 23.409 1.00 86.88 90 PRO A C 1
ATOM 741 O O . PRO A 1 90 ? -10.326 -6.663 24.614 1.00 86.88 90 PRO A O 1
ATOM 744 N N . PHE A 1 91 ? -10.408 -5.612 22.645 1.00 87.06 91 PHE A N 1
ATOM 745 C CA . PHE A 1 91 ? -11.002 -4.399 23.208 1.00 87.06 91 PHE A CA 1
ATOM 746 C C . PHE A 1 91 ? -12.372 -4.677 23.850 1.00 87.06 91 PHE A C 1
ATOM 748 O O . PHE A 1 91 ? -12.619 -4.296 24.994 1.00 87.06 91 PHE A O 1
ATOM 755 N N . ALA A 1 92 ? -13.239 -5.433 23.172 1.00 83.50 92 ALA A N 1
ATOM 756 C CA . ALA A 1 92 ? -14.517 -5.872 23.727 1.00 83.50 92 ALA A CA 1
ATOM 757 C C . ALA A 1 92 ? -14.343 -6.826 24.924 1.00 83.50 92 ALA A C 1
ATOM 759 O O . ALA A 1 92 ? -15.097 -6.748 25.896 1.00 83.50 92 ALA A O 1
ATOM 760 N N . LEU A 1 93 ? -13.344 -7.712 24.876 1.00 84.75 93 LEU A N 1
ATOM 761 C CA . LEU A 1 93 ? -13.029 -8.648 25.958 1.00 84.75 93 LEU A CA 1
ATOM 762 C C . LEU A 1 93 ? -12.512 -7.910 27.201 1.00 84.75 93 LEU A C 1
ATOM 764 O O . LEU A 1 93 ? -12.942 -8.214 28.310 1.00 84.75 93 LEU A O 1
ATOM 768 N N . VAL A 1 94 ? -11.673 -6.891 27.014 1.00 87.00 94 VAL A N 1
ATOM 769 C CA . VAL A 1 94 ? -11.184 -5.988 28.061 1.00 87.00 94 VAL A CA 1
ATOM 770 C C . VAL A 1 94 ? -12.359 -5.253 28.702 1.00 87.00 94 VAL A C 1
ATOM 772 O O . VAL A 1 94 ? -12.528 -5.353 29.913 1.00 87.00 94 VAL A O 1
ATOM 775 N N . ILE A 1 95 ? -13.240 -4.613 27.925 1.00 81.44 95 ILE A N 1
ATOM 776 C CA . ILE A 1 95 ? -14.446 -3.950 28.466 1.00 81.44 95 ILE A CA 1
ATOM 777 C C . ILE A 1 95 ? -15.307 -4.935 29.272 1.00 81.44 95 ILE A C 1
ATOM 779 O O . ILE A 1 95 ? -15.771 -4.611 30.368 1.00 81.44 95 ILE A O 1
ATOM 783 N N . ARG A 1 96 ? -15.476 -6.165 28.769 1.00 76.94 96 ARG A N 1
ATOM 784 C CA . ARG A 1 96 ? -16.226 -7.225 29.455 1.00 76.94 96 ARG A CA 1
ATOM 785 C C . ARG A 1 96 ? -15.556 -7.673 30.758 1.00 76.94 96 ARG A C 1
ATOM 787 O O . ARG A 1 96 ? -16.269 -7.926 31.727 1.00 76.94 96 ARG A O 1
ATOM 794 N N . LEU A 1 97 ? -14.224 -7.762 30.797 1.00 79.88 97 LEU A N 1
ATOM 795 C CA . LEU A 1 97 ? -13.454 -8.154 31.983 1.00 79.88 97 LEU A CA 1
ATOM 796 C C . LEU A 1 97 ? -13.464 -7.057 33.052 1.00 79.88 97 LEU A C 1
ATOM 798 O O . LEU A 1 97 ? -13.695 -7.347 34.222 1.00 79.88 97 LEU A O 1
ATOM 802 N N . PHE A 1 98 ? -13.307 -5.797 32.644 1.00 79.19 98 PHE A N 1
ATOM 803 C CA . PHE A 1 98 ? -13.428 -4.639 33.534 1.00 79.19 98 PHE A CA 1
ATOM 804 C C . PHE A 1 98 ? -14.868 -4.384 33.991 1.00 79.19 98 PHE A C 1
ATOM 806 O O . PHE A 1 98 ? -15.101 -3.500 34.813 1.00 79.19 98 PHE A O 1
ATOM 813 N N . ARG A 1 99 ? -15.838 -5.171 33.492 1.00 62.59 99 ARG A N 1
ATOM 814 C CA . ARG A 1 99 ? -17.259 -5.100 33.854 1.00 62.59 99 ARG A CA 1
ATOM 815 C C . ARG A 1 99 ? -17.827 -3.686 33.712 1.00 62.59 99 ARG A C 1
ATOM 817 O O . ARG A 1 99 ? -18.823 -3.356 34.354 1.00 62.59 99 ARG A O 1
ATOM 824 N N . ALA A 1 100 ? -17.195 -2.876 32.863 1.00 59.19 100 ALA A N 1
ATOM 825 C CA . ALA A 1 100 ? -17.721 -1.604 32.435 1.00 59.19 100 ALA A CA 1
ATOM 826 C C . ALA A 1 100 ? -18.960 -1.950 31.614 1.00 59.19 100 ALA A C 1
ATOM 828 O O . ALA A 1 100 ? -18.859 -2.468 30.503 1.00 59.19 100 ALA A O 1
ATOM 829 N N . ASP A 1 101 ? -20.126 -1.763 32.221 1.00 59.44 101 ASP A N 1
ATOM 830 C CA . ASP A 1 101 ? -21.426 -1.902 31.582 1.00 59.44 101 ASP A CA 1
ATOM 831 C C . ASP A 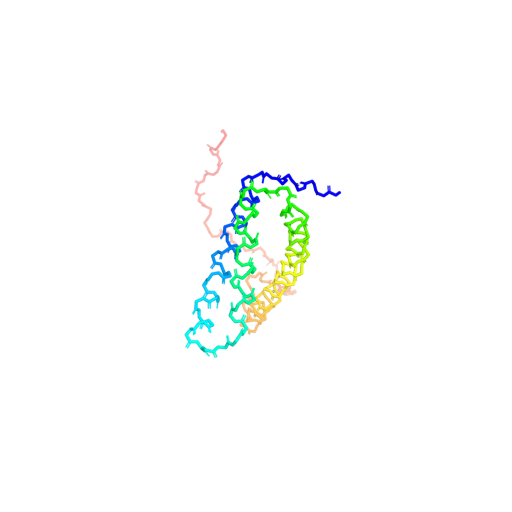1 101 ? -21.872 -0.481 31.204 1.00 59.44 101 ASP A C 1
ATOM 833 O O . ASP A 1 101 ? -22.687 0.117 31.907 1.00 59.44 101 ASP A O 1
ATOM 837 N N . PRO A 1 102 ? -21.300 0.132 30.139 1.00 59.38 102 PRO A N 1
ATOM 838 C CA . PRO A 1 102 ? -21.620 1.510 29.765 1.00 59.38 102 PRO A CA 1
ATOM 839 C C . PRO A 1 102 ? -23.096 1.677 29.393 1.00 59.38 102 PRO A C 1
ATOM 841 O O . PRO A 1 102 ? -23.579 2.797 29.263 1.00 59.38 102 PRO A O 1
ATOM 844 N N . LEU A 1 103 ? -23.805 0.564 29.198 1.00 59.22 103 LEU A N 1
ATOM 845 C CA . LEU A 1 103 ? -25.163 0.534 28.698 1.00 59.22 103 LEU A CA 1
ATOM 846 C C . LEU A 1 103 ? -26.156 -0.098 29.684 1.00 59.22 103 LEU A C 1
ATOM 848 O O . LEU A 1 103 ? -27.270 -0.395 29.264 1.00 59.22 103 LEU A O 1
ATOM 852 N N . ASP A 1 104 ? -25.774 -0.285 30.960 1.00 61.50 104 ASP A N 1
ATOM 853 C CA . ASP A 1 104 ? -26.667 -0.757 32.037 1.00 61.50 104 ASP A CA 1
ATOM 854 C C . ASP A 1 104 ? -27.507 -1.979 31.587 1.00 61.50 104 ASP A C 1
ATOM 856 O O . ASP A 1 104 ? -28.711 -2.074 31.824 1.00 61.50 104 ASP A O 1
ATOM 860 N N . ARG A 1 105 ? -26.892 -2.912 30.836 1.00 62.00 105 ARG A N 1
ATOM 861 C CA . ARG A 1 105 ? -27.621 -3.959 30.084 1.00 62.00 105 ARG A CA 1
ATOM 862 C C . ARG A 1 105 ? -28.253 -5.025 30.968 1.00 62.00 105 ARG A C 1
ATOM 864 O O . ARG A 1 105 ? -29.006 -5.870 30.478 1.00 62.00 105 ARG A O 1
ATOM 871 N N . LYS A 1 106 ? -27.947 -5.022 32.263 1.00 62.97 106 LYS A N 1
ATOM 872 C CA . LYS A 1 106 ? -28.600 -5.895 33.232 1.00 62.97 106 LYS A CA 1
ATOM 873 C C . LYS A 1 106 ? -30.028 -5.416 33.471 1.00 62.97 106 LYS A C 1
ATOM 875 O O . LYS A 1 106 ? -30.275 -4.439 34.169 1.00 62.97 106 LYS A O 1
ATOM 880 N N . ILE A 1 107 ? -30.978 -6.174 32.930 1.00 60.31 107 ILE A N 1
ATOM 881 C CA . ILE A 1 107 ? -32.405 -6.038 33.231 1.00 60.31 107 ILE A CA 1
ATOM 882 C C . ILE A 1 107 ? -32.619 -6.467 34.689 1.00 60.31 107 ILE A C 1
ATOM 884 O O . ILE A 1 107 ? -32.813 -7.642 35.005 1.00 60.31 107 ILE A O 1
ATOM 888 N N . GLU A 1 108 ? -32.523 -5.509 35.606 1.00 66.38 108 GLU A N 1
ATOM 889 C CA . GLU A 1 108 ? -32.827 -5.715 37.019 1.00 66.38 108 GLU A CA 1
ATOM 890 C C . GLU A 1 108 ? -34.339 -5.820 37.213 1.00 66.38 108 GLU A C 1
ATOM 892 O O . GLU A 1 108 ? -35.037 -4.809 37.228 1.00 66.38 108 GLU A O 1
ATOM 897 N N . LYS A 1 109 ? -34.857 -7.041 37.383 1.00 61.81 109 LYS A N 1
ATOM 898 C CA . LYS A 1 109 ? -36.298 -7.306 37.572 1.00 61.81 109 LYS A CA 1
ATOM 899 C C . LYS A 1 109 ? -36.911 -6.656 38.826 1.00 61.81 109 LYS A C 1
ATOM 901 O O . LYS A 1 109 ? -38.126 -6.666 38.968 1.00 61.81 109 LYS A O 1
ATOM 906 N N . ASN A 1 110 ? -36.091 -6.124 39.737 1.00 64.88 110 ASN A N 1
ATOM 907 C CA . ASN A 1 110 ? -36.533 -5.488 40.985 1.00 64.88 110 ASN A CA 1
ATOM 908 C C . ASN A 1 110 ? -36.639 -3.948 40.878 1.00 64.88 110 ASN A C 1
ATOM 910 O O . ASN A 1 110 ? -37.154 -3.298 41.783 1.00 64.88 110 ASN A O 1
ATOM 914 N N . LYS A 1 111 ? -36.190 -3.327 39.776 1.00 64.88 111 LYS A N 1
ATOM 915 C CA . LYS A 1 111 ? -36.324 -1.872 39.602 1.00 64.88 111 LYS A CA 1
ATOM 916 C C . LYS A 1 111 ? -37.759 -1.494 39.228 1.00 64.88 111 LYS A C 1
ATOM 918 O O . LYS A 1 111 ? -38.304 -1.999 38.254 1.00 64.88 111 LYS A O 1
ATOM 923 N N . LYS A 1 112 ? -38.345 -0.546 39.974 1.00 66.25 112 LYS A N 1
ATOM 924 C CA . LYS A 1 112 ? -39.683 0.023 39.703 1.00 66.25 112 LYS A CA 1
ATOM 925 C C . LYS A 1 112 ? -39.753 0.814 38.390 1.00 66.25 112 LYS A C 1
ATOM 927 O O . LYS A 1 112 ? -40.836 0.984 37.846 1.00 66.25 112 LYS A O 1
ATOM 932 N N . SER A 1 113 ? -38.621 1.318 37.898 1.00 67.62 113 SER A N 1
ATOM 933 C CA . SER A 1 113 ? -38.524 2.092 36.660 1.00 67.62 113 SER A CA 1
ATOM 934 C C . SER A 1 113 ? -37.077 2.105 36.156 1.00 67.62 113 SER A C 1
ATOM 936 O O . SER A 1 113 ? -36.150 2.230 36.957 1.00 67.62 113 SER A O 1
ATOM 938 N N . TYR A 1 114 ? -36.879 1.974 34.840 1.00 70.81 114 TYR A N 1
ATOM 939 C CA . TYR A 1 114 ? -35.570 2.124 34.178 1.00 70.81 114 TYR A CA 1
ATOM 940 C C . TYR A 1 114 ? -35.288 3.565 33.731 1.00 70.81 114 TYR A C 1
ATOM 942 O O . TYR A 1 114 ? -34.224 3.842 33.176 1.00 70.81 114 TYR A O 1
ATOM 950 N N . TRP A 1 115 ? -36.233 4.482 33.949 1.00 70.06 115 TRP A N 1
ATOM 951 C CA . TRP A 1 115 ? -36.069 5.885 33.596 1.00 70.06 115 TRP A CA 1
ATOM 952 C C . TRP A 1 115 ? -34.965 6.513 34.454 1.00 70.06 115 TRP A C 1
ATOM 954 O O . TRP A 1 115 ? -35.064 6.537 35.680 1.00 70.06 115 TRP A O 1
ATOM 964 N N . LYS A 1 116 ? -33.903 7.008 33.808 1.00 69.56 116 LYS A N 1
ATOM 965 C CA . LYS A 1 116 ? -32.908 7.872 34.456 1.00 69.56 116 LYS A CA 1
ATOM 966 C C . LYS A 1 116 ? -33.500 9.278 34.532 1.00 69.56 116 LYS A C 1
ATOM 968 O O . LYS A 1 116 ? -33.946 9.799 33.511 1.00 69.56 116 LYS A O 1
ATOM 973 N N . GLU A 1 117 ? -33.524 9.872 35.723 1.00 65.06 117 GLU A N 1
ATOM 974 C CA . GLU A 1 117 ? -33.912 11.275 35.878 1.00 65.06 117 GLU A CA 1
ATOM 975 C C . GLU A 1 117 ? -32.977 12.160 35.054 1.00 65.06 117 GLU A C 1
ATOM 977 O O . GLU A 1 117 ? -31.750 12.024 35.090 1.00 65.06 117 GLU A O 1
ATOM 982 N N . LYS A 1 118 ? -33.575 13.053 34.269 1.00 63.97 118 LYS A N 1
ATOM 983 C CA . LYS A 1 118 ? -32.856 14.014 33.444 1.00 63.97 118 LYS A CA 1
ATOM 984 C C . LYS A 1 118 ? -32.350 15.118 34.376 1.00 63.97 118 LYS A C 1
ATOM 986 O O . LYS A 1 118 ? -33.098 16.009 34.759 1.00 63.97 118 LYS A O 1
ATOM 991 N N . ILE A 1 119 ? -31.099 15.015 34.816 1.00 62.25 119 ILE A N 1
ATOM 992 C CA . ILE A 1 119 ? -30.478 16.043 35.656 1.00 62.25 119 ILE A CA 1
ATOM 993 C C . ILE A 1 119 ? -30.144 17.229 34.745 1.00 62.25 119 ILE A C 1
ATOM 995 O O . ILE A 1 119 ? -29.235 17.142 33.922 1.00 62.25 119 ILE A O 1
ATOM 999 N N . ASN A 1 120 ? -30.903 18.312 34.919 1.00 61.31 120 ASN A N 1
ATOM 1000 C CA . ASN A 1 120 ? -30.828 19.596 34.217 1.00 61.31 120 ASN A CA 1
ATOM 1001 C C . ASN A 1 120 ? -31.253 19.559 32.742 1.00 61.31 120 ASN A C 1
ATOM 1003 O O . ASN A 1 120 ? -30.442 19.372 31.836 1.00 61.31 120 ASN A O 1
ATOM 1007 N N . ASP A 1 121 ? -32.528 19.859 32.500 1.00 62.75 121 ASP A N 1
ATOM 1008 C CA . ASP A 1 121 ? -32.917 20.480 31.238 1.00 62.75 121 ASP A CA 1
ATOM 1009 C C . ASP A 1 121 ? -32.273 21.879 31.166 1.00 62.75 121 ASP A C 1
ATOM 1011 O O . ASP A 1 121 ? -32.531 22.708 32.044 1.00 62.75 121 ASP A O 1
ATOM 1015 N N . PRO A 1 122 ? -31.417 22.184 30.169 1.00 65.69 122 PRO A N 1
ATOM 1016 C CA . PRO A 1 122 ? -31.057 23.569 29.904 1.00 65.69 122 PRO A CA 1
ATOM 1017 C C . PRO A 1 122 ? -32.342 24.347 29.567 1.00 65.69 122 PRO A C 1
ATOM 1019 O O . PRO A 1 122 ? -33.199 23.825 28.847 1.00 65.69 122 PRO A O 1
ATOM 1022 N N . PRO A 1 123 ? -32.519 25.574 30.084 1.00 62.56 123 PRO A N 1
ATOM 1023 C CA . PRO A 1 123 ? -33.762 26.307 29.907 1.00 62.56 123 PRO A CA 1
ATOM 1024 C C . PRO A 1 123 ? -34.020 26.607 28.423 1.00 62.56 123 PRO A C 1
ATOM 1026 O O . PRO A 1 123 ? -33.238 27.299 27.777 1.00 62.56 123 PRO A O 1
ATOM 1029 N N . GLY A 1 124 ? -35.160 26.128 27.914 1.00 65.69 124 GLY A N 1
ATOM 1030 C CA . GLY A 1 124 ? -35.864 26.729 26.779 1.00 65.69 124 GLY A CA 1
ATOM 1031 C C . GLY A 1 124 ? -35.547 26.179 25.386 1.00 65.69 124 GLY A C 1
ATOM 1032 O O . GLY A 1 124 ? -34.935 26.864 24.573 1.00 65.69 124 GLY A O 1
ATOM 1033 N N . TRP A 1 125 ? -36.089 25.004 25.050 1.00 60.31 125 TRP A N 1
ATOM 1034 C CA . TRP A 1 125 ? -36.322 24.602 23.647 1.00 60.31 125 TRP A CA 1
ATOM 1035 C C . TRP A 1 125 ? -37.648 25.149 23.086 1.00 60.31 125 TRP A C 1
ATOM 1037 O O . TRP A 1 125 ? -37.922 25.034 21.898 1.00 60.31 125 TRP A O 1
ATOM 1047 N N . GLU A 1 126 ? -38.451 25.813 23.921 1.00 67.06 126 GLU A N 1
ATOM 1048 C CA . GLU A 1 126 ? -39.760 26.381 23.563 1.00 67.06 126 GLU A CA 1
ATOM 1049 C C . GLU A 1 126 ? -39.687 27.645 22.683 1.00 67.06 126 GLU A C 1
ATOM 1051 O O . GLU A 1 126 ? -40.722 28.197 22.330 1.00 67.06 126 GLU A O 1
ATOM 1056 N N . ARG A 1 127 ? -38.490 28.129 22.317 1.00 61.25 127 ARG A N 1
ATOM 1057 C CA . ARG A 1 127 ? -38.308 29.369 21.527 1.00 61.25 127 ARG A CA 1
ATOM 1058 C C . ARG A 1 127 ? -37.590 29.177 20.186 1.00 61.25 127 ARG A C 1
ATOM 1060 O O . ARG A 1 127 ? -37.027 30.132 19.662 1.00 61.25 127 ARG A O 1
ATOM 1067 N N . GLN A 1 128 ? -37.539 27.952 19.661 1.00 69.81 128 GLN A N 1
ATOM 1068 C CA . GLN A 1 128 ? -36.823 27.649 18.412 1.00 69.81 128 GLN A CA 1
ATOM 1069 C C . GLN A 1 128 ? -37.698 27.676 17.144 1.00 69.81 128 GLN A C 1
ATOM 1071 O O . GLN A 1 128 ? -37.158 27.466 16.058 1.00 69.81 128 GLN A O 1
ATOM 1076 N N . PHE A 1 129 ? -38.999 27.963 17.263 1.00 64.12 129 PHE A N 1
ATOM 1077 C CA . PHE A 1 129 ? -39.918 28.162 16.135 1.00 64.12 129 PHE A CA 1
ATOM 1078 C C . PHE A 1 129 ? -40.579 29.535 16.208 1.00 64.12 129 PHE A C 1
ATOM 1080 O O . PHE A 1 129 ? -40.972 29.926 17.332 1.00 64.12 129 PHE A O 1
#